Protein AF-A0A816S6Q3-F1 (afdb_monomer)

Structure (mmCIF, N/CA/C/O backbone):
data_AF-A0A816S6Q3-F1
#
_entry.id   AF-A0A816S6Q3-F1
#
loop_
_atom_site.group_PDB
_atom_site.id
_atom_site.type_symbol
_atom_site.label_atom_id
_atom_site.label_alt_id
_atom_site.label_comp_id
_atom_site.label_asym_id
_atom_site.label_entity_id
_atom_site.label_seq_id
_atom_site.pdbx_PDB_ins_code
_atom_site.Cartn_x
_atom_site.Cartn_y
_atom_site.Cartn_z
_atom_site.occupancy
_atom_site.B_iso_or_equiv
_atom_site.auth_seq_id
_atom_site.auth_comp_id
_atom_site.auth_asym_id
_atom_site.auth_atom_id
_atom_site.pdbx_PDB_model_num
ATOM 1 N N . MET A 1 1 ? 22.130 16.268 -9.726 1.00 35.50 1 MET A N 1
ATOM 2 C CA . MET A 1 1 ? 21.382 17.448 -9.236 1.00 35.50 1 MET A CA 1
ATOM 3 C C . MET A 1 1 ? 20.472 16.986 -8.106 1.00 35.50 1 MET A C 1
ATOM 5 O O . MET A 1 1 ? 19.717 16.050 -8.318 1.00 35.50 1 MET A O 1
ATOM 9 N N . LYS A 1 2 ? 20.607 17.538 -6.893 1.00 28.30 2 LYS A N 1
ATOM 10 C CA . LYS A 1 2 ? 19.740 17.207 -5.748 1.00 28.30 2 LYS A CA 1
ATOM 11 C C . LYS A 1 2 ? 18.537 18.148 -5.775 1.00 28.30 2 LYS A C 1
ATOM 13 O O . LYS A 1 2 ? 18.722 19.345 -5.578 1.00 28.30 2 LYS A O 1
ATOM 18 N N . VAL A 1 3 ? 17.340 17.624 -6.022 1.00 34.22 3 VAL A N 1
ATOM 19 C CA . VAL A 1 3 ? 16.101 18.398 -5.871 1.00 34.22 3 VAL A CA 1
ATOM 20 C C . VAL A 1 3 ? 15.766 18.415 -4.381 1.00 34.22 3 VAL A C 1
ATOM 22 O O . VAL A 1 3 ? 15.547 17.365 -3.783 1.00 34.22 3 VAL A O 1
ATOM 25 N N . LYS A 1 4 ? 15.824 19.592 -3.752 1.00 32.19 4 LYS A N 1
ATOM 26 C CA . LYS A 1 4 ? 15.358 19.792 -2.376 1.00 32.19 4 LYS A CA 1
ATOM 27 C C . LYS A 1 4 ? 13.881 20.169 -2.436 1.00 32.19 4 LYS A C 1
ATOM 29 O O . LYS A 1 4 ? 13.555 21.205 -3.004 1.00 32.19 4 LYS A O 1
ATOM 34 N N . PHE A 1 5 ? 13.020 19.362 -1.828 1.00 34.62 5 PHE A N 1
ATOM 35 C CA . PHE A 1 5 ? 11.641 19.747 -1.549 1.00 34.62 5 PHE A CA 1
ATOM 36 C C . PHE A 1 5 ? 11.583 20.338 -0.142 1.00 34.62 5 PHE A C 1
ATOM 38 O O . PHE A 1 5 ? 11.916 19.674 0.838 1.00 34.62 5 PHE A O 1
ATOM 45 N N . SER A 1 6 ? 11.220 21.614 -0.045 1.00 29.03 6 SER A N 1
ATOM 46 C CA . SER A 1 6 ? 10.903 22.258 1.229 1.00 29.03 6 SER A CA 1
ATOM 47 C C . SER A 1 6 ? 9.394 22.162 1.466 1.00 29.03 6 SER A C 1
ATOM 49 O O . SER A 1 6 ? 8.632 22.485 0.555 1.00 29.03 6 SER A O 1
ATOM 51 N N . PRO A 1 7 ? 8.933 21.766 2.665 1.00 36.88 7 PRO A N 1
ATOM 52 C CA . PRO A 1 7 ? 7.513 21.770 2.969 1.00 36.88 7 PRO A CA 1
ATOM 53 C C . PRO A 1 7 ? 7.033 23.210 3.175 1.00 36.88 7 PRO A C 1
ATOM 55 O O . PRO A 1 7 ? 7.488 23.910 4.082 1.00 36.88 7 PRO A O 1
ATOM 58 N N . VAL A 1 8 ? 6.096 23.656 2.337 1.00 43.16 8 VAL A N 1
ATOM 59 C CA . VAL A 1 8 ? 5.366 24.914 2.542 1.00 43.16 8 VAL A CA 1
ATOM 60 C C . VAL A 1 8 ? 4.295 24.663 3.602 1.00 43.16 8 VAL A C 1
ATOM 62 O O . VAL A 1 8 ? 3.313 23.964 3.359 1.00 43.16 8 VAL A O 1
ATOM 65 N N . ARG A 1 9 ? 4.480 25.226 4.801 1.00 38.25 9 ARG A N 1
ATOM 66 C CA . ARG A 1 9 ? 3.446 25.240 5.845 1.00 38.25 9 ARG A CA 1
ATOM 67 C C . ARG A 1 9 ? 2.404 26.301 5.496 1.00 38.25 9 ARG A C 1
ATOM 69 O O . ARG A 1 9 ? 2.729 27.485 5.484 1.00 38.25 9 ARG A O 1
ATOM 76 N N . ASN A 1 10 ? 1.164 25.889 5.228 1.00 39.59 10 ASN A N 1
ATOM 77 C CA . ASN A 1 10 ? 0.043 26.813 5.060 1.00 39.59 10 ASN A CA 1
ATOM 78 C C . ASN A 1 10 ? -0.788 26.876 6.353 1.00 39.59 10 ASN A C 1
ATOM 80 O O . ASN A 1 10 ? -1.390 25.885 6.763 1.00 39.59 10 ASN A O 1
ATOM 84 N N . ASN A 1 11 ? -0.797 28.051 6.983 1.00 36.78 11 ASN A N 1
ATOM 85 C CA . ASN A 1 11 ? -1.485 28.374 8.235 1.00 36.78 11 ASN A CA 1
ATOM 86 C C . ASN A 1 11 ? -2.992 28.593 8.019 1.00 36.78 11 ASN A C 1
ATOM 88 O O . ASN A 1 11 ? -3.489 29.689 8.246 1.00 36.78 11 ASN A O 1
ATOM 92 N N . ASN A 1 12 ? -3.733 27.577 7.580 1.0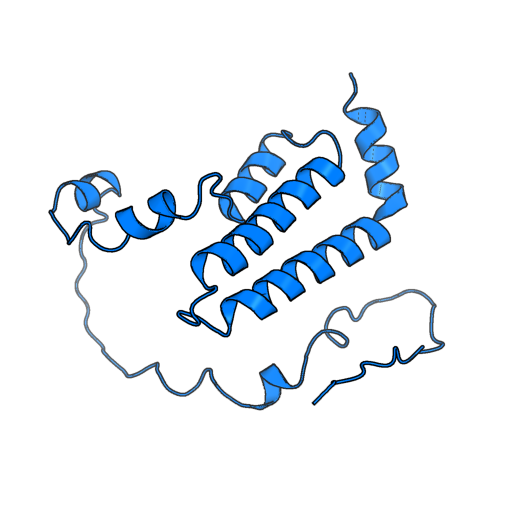0 36.56 12 ASN A N 1
ATOM 93 C CA . ASN A 1 12 ? -5.198 27.636 7.584 1.00 36.56 12 ASN A CA 1
ATOM 94 C C . ASN A 1 12 ? -5.800 26.255 7.843 1.00 36.56 12 ASN A C 1
ATOM 96 O O . ASN A 1 12 ? -6.334 25.589 6.959 1.00 36.56 12 ASN A O 1
ATOM 100 N N . ASP A 1 13 ? -5.709 25.846 9.102 1.00 54.66 13 ASP A N 1
ATOM 101 C CA . ASP A 1 13 ? -6.530 24.791 9.669 1.00 54.66 13 ASP A CA 1
ATOM 102 C C . ASP A 1 13 ? -7.793 25.427 10.252 1.00 54.66 13 ASP A C 1
ATOM 104 O O . ASP A 1 13 ? -7.670 26.141 11.241 1.00 54.66 13 ASP A O 1
ATOM 108 N N . ARG A 1 14 ? -8.961 25.213 9.619 1.00 42.53 14 ARG A N 1
ATOM 109 C CA . ARG A 1 14 ? -10.266 24.936 10.262 1.00 42.53 14 ARG A CA 1
ATOM 110 C C . ARG A 1 14 ? -11.231 24.347 9.226 1.00 42.53 14 ARG A C 1
ATOM 112 O O . ARG A 1 14 ? -11.787 25.070 8.411 1.00 42.53 14 ARG A O 1
ATOM 119 N N . ARG A 1 15 ? -11.465 23.035 9.325 1.00 45.53 15 ARG A N 1
ATOM 120 C CA . ARG A 1 15 ? -12.682 22.311 8.895 1.00 45.53 15 ARG A CA 1
ATOM 121 C C . ARG A 1 15 ? -13.248 22.667 7.504 1.00 45.53 15 ARG A C 1
ATOM 123 O O . ARG A 1 15 ? -14.100 23.539 7.376 1.00 45.53 15 ARG A O 1
ATOM 130 N N . GLY A 1 16 ? -12.927 21.846 6.502 1.00 35.91 16 GLY A N 1
ATOM 131 C CA . GLY A 1 16 ? -13.790 21.675 5.327 1.00 35.91 16 GLY A CA 1
ATOM 132 C C . GLY A 1 16 ? -13.084 21.703 3.974 1.00 35.91 16 GLY A C 1
ATOM 133 O O . GLY A 1 16 ? -12.784 22.762 3.447 1.00 35.91 16 GLY A O 1
ATOM 134 N N . ARG A 1 17 ? -12.936 20.507 3.387 1.00 47.31 17 ARG A N 1
ATOM 135 C CA . ARG A 1 17 ? -12.961 20.205 1.942 1.00 47.31 17 ARG A CA 1
ATOM 136 C C . ARG A 1 17 ? -12.193 21.148 0.996 1.00 47.31 17 ARG A C 1
ATOM 138 O O . ARG A 1 17 ? -12.764 22.092 0.468 1.00 47.31 17 ARG A O 1
ATOM 145 N N . ASN A 1 18 ? -11.000 20.711 0.581 1.00 35.12 18 ASN A N 1
ATOM 146 C CA . ASN A 1 18 ? -10.683 20.535 -0.846 1.00 35.12 18 ASN A CA 1
ATOM 147 C C . ASN A 1 18 ? -9.477 19.587 -1.019 1.00 35.12 18 ASN A C 1
ATOM 149 O O . ASN A 1 18 ? -8.335 20.021 -1.156 1.00 35.12 18 ASN A O 1
ATOM 153 N N . VAL A 1 19 ? -9.730 18.274 -1.013 1.00 44.56 19 VAL A N 1
ATOM 154 C CA . VAL A 1 19 ? -8.704 17.232 -1.262 1.00 44.56 19 VAL A CA 1
ATOM 155 C C . VAL A 1 19 ? -8.154 17.319 -2.697 1.00 44.56 19 VAL A C 1
ATOM 157 O O . VAL A 1 19 ? -7.074 16.828 -2.998 1.00 44.56 19 VAL A O 1
ATOM 160 N N . ARG A 1 20 ? -8.866 18.023 -3.584 1.00 39.44 20 ARG A N 1
ATOM 161 C CA . ARG A 1 20 ? -8.560 18.143 -5.009 1.00 39.44 20 ARG A CA 1
ATOM 162 C C . ARG A 1 20 ? -7.441 19.136 -5.337 1.00 39.44 20 ARG A C 1
ATOM 164 O O . ARG A 1 20 ? -6.985 19.142 -6.466 1.00 39.44 20 ARG A O 1
ATOM 171 N N . SER A 1 21 ? -7.019 19.983 -4.393 1.00 38.72 21 SER A N 1
ATOM 172 C CA . SER A 1 21 ? -6.127 21.118 -4.700 1.00 38.72 21 SER A CA 1
ATOM 173 C C . SER A 1 21 ? -4.649 20.882 -4.356 1.00 38.72 21 SER A C 1
ATOM 175 O O . SER A 1 21 ? -3.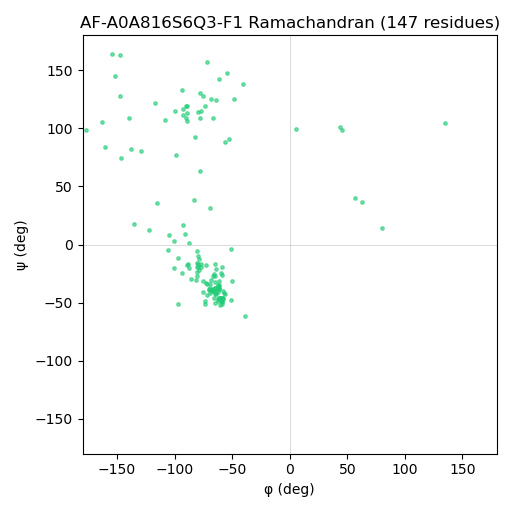783 21.566 -4.884 1.00 38.72 21 SER A O 1
ATOM 177 N N . ARG A 1 22 ? -4.324 19.921 -3.478 1.00 43.94 22 ARG A N 1
ATOM 178 C CA . ARG A 1 22 ? -2.934 19.716 -3.009 1.00 43.94 22 ARG A CA 1
ATOM 179 C C . ARG A 1 22 ? -2.150 18.619 -3.736 1.00 43.94 22 ARG A C 1
ATOM 181 O O . ARG A 1 22 ? -0.937 18.575 -3.586 1.00 43.94 22 ARG A O 1
ATOM 188 N N . TYR A 1 23 ? -2.821 17.788 -4.535 1.00 40.09 23 TYR A N 1
ATOM 189 C CA . TYR A 1 23 ? -2.214 16.657 -5.254 1.00 40.09 23 TYR A CA 1
ATOM 190 C C . TYR A 1 23 ? -2.396 16.721 -6.776 1.00 40.09 23 TYR A C 1
ATOM 192 O O . TYR A 1 23 ? -2.107 15.753 -7.473 1.00 40.09 23 TYR A O 1
ATOM 200 N N . VAL A 1 24 ? -2.837 17.863 -7.310 1.00 39.38 24 VAL A N 1
ATOM 201 C CA . VAL A 1 24 ? -2.638 18.153 -8.732 1.00 39.38 24 VAL A CA 1
ATOM 202 C C . VAL A 1 24 ? -1.222 18.699 -8.856 1.00 39.38 24 VAL A C 1
ATOM 204 O O . VAL A 1 24 ? -0.970 19.876 -8.617 1.00 39.38 24 VAL A O 1
ATOM 207 N N . SER A 1 25 ? -0.270 17.806 -9.119 1.00 40.25 25 SER A N 1
ATOM 208 C CA . SER A 1 25 ? 1.067 18.210 -9.548 1.00 40.25 25 SER A CA 1
ATOM 209 C C . SER A 1 25 ? 0.992 18.739 -10.985 1.00 40.25 25 SER A C 1
ATOM 211 O O . SER A 1 25 ? 0.103 18.351 -11.746 1.00 40.25 25 SER A O 1
ATOM 213 N N . ASP A 1 26 ? 1.956 19.571 -11.386 1.00 38.00 26 ASP A N 1
ATOM 214 C CA . ASP A 1 26 ? 2.139 20.116 -12.749 1.00 38.00 26 ASP A CA 1
ATOM 215 C C . ASP A 1 26 ? 2.139 19.059 -13.883 1.00 38.00 26 ASP A C 1
ATOM 217 O O . ASP A 1 26 ? 2.198 19.386 -15.071 1.00 38.00 26 ASP A O 1
ATOM 221 N N . PHE A 1 27 ? 2.051 17.775 -13.535 1.00 39.69 27 PHE A N 1
ATOM 222 C CA . PHE A 1 27 ? 1.861 16.645 -14.431 1.00 39.69 27 PHE A CA 1
ATOM 223 C C . PHE A 1 27 ? 0.500 16.645 -15.157 1.00 39.69 27 PHE A C 1
ATOM 225 O O . PHE A 1 27 ? 0.425 16.153 -16.283 1.00 39.69 27 PHE A O 1
ATOM 232 N N . GLU A 1 28 ? -0.558 17.242 -14.587 1.00 40.00 28 GLU A N 1
ATOM 233 C CA . GLU A 1 28 ? -1.846 17.412 -15.294 1.00 40.00 28 GLU A CA 1
ATOM 234 C C . GLU A 1 28 ? -1.820 18.559 -16.325 1.00 40.00 28 GLU A C 1
ATOM 236 O O . GLU A 1 28 ? -2.622 18.566 -17.260 1.00 40.00 28 GLU A O 1
ATOM 241 N N . ILE A 1 29 ? -0.873 19.502 -16.223 1.00 45.16 29 ILE A N 1
ATOM 242 C CA . ILE A 1 29 ? -0.823 20.697 -17.086 1.00 45.16 29 ILE A CA 1
ATOM 243 C C . ILE A 1 29 ? -0.235 20.392 -18.479 1.00 45.16 29 ILE A C 1
ATOM 245 O O . ILE A 1 29 ? -0.549 21.089 -19.441 1.00 45.16 29 ILE A O 1
ATOM 249 N N . ASN A 1 30 ? 0.544 19.314 -18.644 1.00 34.66 30 ASN A N 1
ATOM 250 C CA . ASN A 1 30 ? 1.322 19.072 -19.871 1.00 34.66 30 ASN A CA 1
ATOM 251 C C . ASN A 1 30 ? 0.925 17.826 -20.693 1.00 34.66 30 ASN A C 1
ATOM 253 O O . ASN A 1 30 ? 1.763 17.208 -21.348 1.00 34.66 30 ASN A O 1
ATOM 257 N N . GLY A 1 31 ? -0.369 17.497 -20.753 1.00 39.38 31 GLY A N 1
ATOM 258 C CA . GLY A 1 31 ? -0.969 16.988 -21.998 1.00 39.38 31 GLY A CA 1
ATOM 259 C C . GLY A 1 31 ? -0.456 15.656 -22.572 1.00 39.38 31 GLY A C 1
ATOM 260 O O . GLY A 1 31 ? -0.430 15.501 -23.795 1.00 39.38 31 GLY A O 1
ATOM 261 N N . TRP A 1 32 ? -0.104 14.662 -21.751 1.00 31.64 32 TRP A N 1
ATOM 262 C CA . TRP A 1 32 ? 0.274 13.338 -22.282 1.00 31.64 32 TRP A CA 1
ATOM 263 C C . TRP A 1 32 ? -0.936 12.455 -22.675 1.00 31.64 32 TRP A C 1
ATOM 265 O O . TRP A 1 32 ? -0.785 11.461 -23.379 1.00 31.64 32 TRP A O 1
ATOM 275 N N . ALA A 1 33 ? -2.166 12.846 -22.326 1.00 34.22 33 ALA A N 1
ATOM 276 C CA . ALA A 1 33 ? -3.374 12.083 -22.672 1.00 34.22 33 ALA A CA 1
ATOM 277 C C . ALA A 1 33 ? -3.887 12.292 -24.116 1.00 34.22 33 ALA A C 1
ATOM 279 O O . ALA A 1 33 ? -4.813 11.603 -24.535 1.00 34.22 33 ALA A O 1
ATOM 280 N N . SER A 1 34 ? -3.292 13.199 -24.903 1.00 40.88 34 SER A N 1
ATOM 281 C CA . SER A 1 34 ? -3.833 13.581 -26.223 1.00 40.88 34 SER A CA 1
ATOM 282 C C . SER A 1 34 ? -3.158 12.938 -27.442 1.00 40.88 34 SER A C 1
ATOM 284 O O . SER A 1 34 ? -3.529 13.263 -28.566 1.00 40.88 34 SER A O 1
ATOM 286 N N . LYS A 1 35 ? -2.172 12.038 -27.287 1.00 42.91 35 LYS A N 1
ATOM 287 C CA . LYS A 1 35 ? -1.390 11.549 -28.448 1.00 42.91 35 LYS A CA 1
ATOM 288 C C . LYS A 1 35 ? -1.668 10.133 -28.958 1.00 42.91 35 LYS A C 1
ATOM 290 O O . LYS A 1 35 ? -1.135 9.812 -30.014 1.00 42.91 35 LYS A O 1
ATOM 295 N N . HIS A 1 36 ? -2.522 9.313 -28.335 1.00 37.59 36 HIS A N 1
ATOM 296 C CA . HIS A 1 36 ? -2.687 7.913 -28.788 1.00 37.59 36 HIS A CA 1
ATOM 297 C C . HIS A 1 36 ? -4.117 7.361 -28.910 1.00 37.59 36 HIS A C 1
ATOM 299 O O . HIS A 1 36 ? -4.279 6.155 -29.066 1.00 37.59 36 HIS A O 1
ATOM 305 N N . LEU A 1 37 ? -5.158 8.197 -28.954 1.00 38.66 37 LEU A N 1
ATOM 306 C CA . LEU A 1 37 ? -6.493 7.736 -29.365 1.00 38.66 37 LEU A CA 1
ATOM 307 C C . LEU A 1 37 ? -6.744 8.083 -30.836 1.00 38.66 37 LEU A C 1
ATOM 309 O O . LEU A 1 37 ? -7.429 9.044 -31.174 1.00 38.66 37 LEU A O 1
ATOM 313 N N . GLY A 1 38 ? -6.124 7.289 -31.712 1.00 31.23 38 GLY A N 1
ATOM 314 C CA . GLY A 1 38 ? -6.448 7.232 -33.132 1.00 31.23 38 GLY A CA 1
ATOM 315 C C . GLY A 1 38 ? -7.713 6.401 -33.366 1.00 31.23 38 GLY A C 1
ATOM 316 O O . GLY A 1 38 ? -7.845 5.289 -32.862 1.00 31.23 38 GLY A O 1
ATOM 317 N N . ASN A 1 39 ? -8.636 6.977 -34.132 1.00 38.34 39 ASN A N 1
ATOM 318 C CA . ASN A 1 39 ? -9.886 6.392 -34.611 1.00 38.34 39 ASN A CA 1
ATOM 319 C C . ASN A 1 39 ? -9.712 5.001 -35.238 1.00 38.34 39 ASN A C 1
ATOM 321 O O . ASN A 1 39 ? -9.067 4.890 -36.275 1.00 38.34 39 ASN A O 1
ATOM 325 N N . HIS A 1 40 ? -10.456 4.006 -34.746 1.00 36.09 40 HIS A N 1
ATOM 326 C CA . HIS A 1 40 ? -10.972 2.926 -35.590 1.00 36.09 40 HIS A CA 1
ATOM 327 C C . HIS A 1 40 ? -12.411 2.573 -35.194 1.00 36.09 40 HIS A C 1
ATOM 329 O O . HIS A 1 40 ? -12.684 1.997 -34.145 1.00 36.09 40 HIS A O 1
ATOM 335 N N . SER A 1 41 ? -13.338 2.946 -36.076 1.00 37.12 41 SER A N 1
ATOM 336 C CA . SER A 1 41 ? -14.715 2.459 -36.119 1.00 37.12 41 SER A CA 1
ATOM 337 C C . SER A 1 41 ? -14.718 1.036 -36.690 1.00 37.12 41 SER A C 1
ATOM 339 O O . SER A 1 41 ? -14.199 0.823 -37.786 1.00 37.12 41 SER A O 1
ATOM 341 N N . GLY A 1 42 ? -15.348 0.086 -35.998 1.00 33.91 42 GLY A N 1
ATOM 342 C CA . GLY A 1 42 ? -15.590 -1.257 -36.524 1.00 33.91 42 GLY A CA 1
ATOM 343 C C . GLY A 1 42 ? -16.396 -2.123 -35.561 1.00 33.91 42 GLY A C 1
ATOM 344 O O . GLY A 1 42 ? -15.856 -2.695 -34.621 1.00 33.91 42 GLY A O 1
ATOM 345 N N . HIS A 1 43 ? -17.703 -2.224 -35.797 1.00 41.00 43 HIS A N 1
ATOM 346 C CA . HIS A 1 43 ? -18.576 -3.204 -35.153 1.00 41.00 43 HIS A CA 1
ATOM 347 C C . HIS A 1 43 ? -18.167 -4.632 -35.547 1.00 41.00 43 HIS A C 1
ATOM 349 O O . HIS A 1 43 ? -18.263 -4.959 -36.722 1.00 41.00 43 HIS A O 1
ATOM 355 N N . THR A 1 44 ? -17.873 -5.516 -34.586 1.00 31.52 44 THR A N 1
ATOM 356 C CA . THR A 1 44 ? -18.335 -6.918 -34.637 1.00 31.52 44 THR A CA 1
ATOM 357 C C . THR A 1 44 ? -18.599 -7.436 -33.220 1.00 31.52 44 THR A C 1
ATOM 359 O O . THR A 1 44 ? -17.777 -7.329 -32.312 1.00 31.52 44 THR A O 1
ATOM 362 N N . LYS A 1 45 ? -19.801 -7.979 -33.016 1.00 43.84 45 LYS A N 1
ATOM 363 C CA . LYS A 1 45 ? -20.197 -8.695 -31.802 1.00 43.84 45 LYS A CA 1
ATOM 364 C C . LYS A 1 45 ? -19.373 -9.983 -31.728 1.00 43.84 45 LYS A C 1
ATOM 366 O O . LYS A 1 45 ? -19.637 -10.895 -32.501 1.00 43.84 45 LYS A O 1
ATOM 371 N N . THR A 1 46 ? -18.421 -10.077 -30.804 1.00 37.81 46 THR A N 1
ATOM 372 C CA . THR A 1 46 ? -17.723 -11.339 -30.521 1.00 37.81 46 THR A CA 1
ATOM 373 C C . THR A 1 46 ? -18.016 -11.758 -29.088 1.00 37.81 46 THR A C 1
ATOM 375 O O . THR A 1 46 ? -17.811 -10.999 -28.142 1.00 37.81 46 THR A O 1
ATOM 378 N N . GLN A 1 47 ? -18.586 -12.958 -28.968 1.00 41.56 47 GLN A N 1
ATOM 379 C CA . GLN A 1 47 ? -19.003 -13.626 -27.740 1.00 41.56 47 GLN A CA 1
ATOM 380 C C . GLN A 1 47 ? -17.992 -13.437 -26.604 1.00 41.56 47 GLN A C 1
ATOM 382 O O . GLN A 1 47 ? -16.789 -13.599 -26.808 1.00 41.56 47 GLN A O 1
ATOM 387 N N . ARG A 1 48 ? -18.500 -13.186 -25.390 1.00 47.47 48 ARG A N 1
ATOM 388 C CA . ARG A 1 48 ? -17.741 -13.282 -24.136 1.00 47.47 48 ARG A CA 1
ATOM 389 C C . ARG A 1 48 ? -17.136 -14.684 -24.013 1.00 47.47 48 ARG A C 1
ATOM 391 O O . ARG A 1 48 ? -17.755 -15.584 -23.452 1.00 47.47 48 ARG A O 1
ATOM 398 N N . ARG A 1 49 ? -15.934 -14.882 -24.551 1.00 47.31 49 ARG A N 1
ATOM 399 C CA . ARG A 1 49 ? -15.115 -16.050 -24.242 1.00 47.31 49 ARG A CA 1
ATOM 400 C C . ARG A 1 49 ? -14.687 -15.914 -22.785 1.00 47.31 49 ARG A C 1
ATOM 402 O O . ARG A 1 49 ? -14.178 -14.874 -22.376 1.00 47.31 49 ARG A O 1
ATOM 409 N N . SER A 1 50 ? -14.968 -16.940 -21.985 1.00 52.12 50 SER A N 1
ATOM 410 C CA . SER A 1 50 ? -14.514 -17.016 -20.596 1.00 52.12 50 SER A CA 1
ATOM 411 C C . SER A 1 50 ? -12.998 -16.843 -20.528 1.00 52.12 50 SER A C 1
ATOM 413 O O . SER A 1 50 ? -12.305 -17.333 -21.416 1.00 52.12 50 SER A O 1
ATOM 415 N N . VAL A 1 51 ? -12.483 -16.240 -19.453 1.00 56.44 51 VAL A N 1
ATOM 416 C CA . VAL A 1 51 ? -11.035 -16.080 -19.201 1.00 56.44 51 VAL A CA 1
ATOM 417 C C . VAL A 1 51 ? -10.278 -17.412 -19.355 1.00 56.44 51 VAL A C 1
ATOM 419 O O . VAL A 1 51 ? -9.166 -17.430 -19.863 1.00 56.44 51 VAL A O 1
ATOM 422 N N . ARG A 1 52 ? -10.927 -18.546 -19.046 1.00 53.53 52 ARG A N 1
ATOM 423 C CA . ARG A 1 52 ? -10.397 -19.901 -19.276 1.00 53.53 52 ARG A CA 1
ATOM 424 C C . ARG A 1 52 ? -10.133 -20.228 -20.757 1.00 53.53 52 ARG A C 1
ATOM 426 O O . ARG A 1 52 ? -9.117 -20.826 -21.064 1.00 53.53 52 ARG A O 1
ATOM 433 N N . ALA A 1 53 ? -10.990 -19.784 -21.673 1.00 50.59 53 ALA A N 1
ATOM 434 C CA . ALA A 1 53 ? -10.852 -20.047 -23.110 1.00 50.59 53 ALA A CA 1
ATOM 435 C C . ALA A 1 53 ? -9.780 -19.171 -23.786 1.00 50.59 53 ALA A C 1
ATOM 437 O O . ALA A 1 53 ? -9.344 -19.480 -24.889 1.00 50.59 53 ALA A O 1
ATOM 438 N N . LEU A 1 54 ? -9.364 -18.076 -23.138 1.00 53.03 54 LEU A N 1
ATOM 439 C CA . LEU A 1 54 ? -8.237 -17.246 -23.580 1.00 53.03 54 LEU A CA 1
ATOM 440 C C . LEU A 1 54 ? -6.882 -17.848 -23.182 1.00 53.03 54 LEU A C 1
ATOM 442 O O . LEU A 1 54 ? -5.890 -17.574 -23.845 1.00 53.03 54 LEU A O 1
ATOM 446 N N . LEU A 1 55 ? -6.849 -18.685 -22.139 1.00 55.28 55 LEU A N 1
ATOM 447 C CA . LEU A 1 55 ? -5.637 -19.370 -21.677 1.00 55.28 55 LEU A CA 1
ATOM 448 C C . LEU A 1 55 ? -5.302 -20.624 -22.503 1.00 55.28 55 LEU A C 1
ATOM 450 O O . LEU A 1 55 ? -4.163 -21.072 -22.488 1.00 55.28 55 LEU A O 1
ATOM 454 N N . GLU A 1 56 ? -6.270 -21.185 -23.233 1.00 53.91 56 GLU A N 1
ATOM 455 C CA . GLU A 1 56 ? -6.077 -22.392 -24.057 1.00 53.91 56 GLU A CA 1
ATOM 456 C C . GLU A 1 56 ? -5.601 -22.078 -25.489 1.00 53.91 56 GLU A C 1
ATOM 458 O O . GLU A 1 56 ? -5.064 -22.945 -26.175 1.00 53.91 56 GLU A O 1
ATOM 463 N N . THR A 1 57 ? -5.737 -20.831 -25.950 1.00 48.88 57 THR A N 1
ATOM 464 C CA . THR A 1 57 ? -5.147 -20.376 -27.215 1.00 48.88 57 THR A CA 1
ATOM 465 C C . THR A 1 57 ? -3.742 -19.853 -26.955 1.00 48.88 57 THR A C 1
ATOM 467 O O . THR A 1 57 ? -3.593 -18.774 -26.390 1.00 48.88 57 THR A O 1
ATOM 470 N N . GLY A 1 58 ? -2.730 -20.622 -27.365 1.00 55.25 58 GLY A N 1
ATOM 471 C CA . GLY A 1 58 ? -1.309 -20.298 -27.228 1.00 55.25 58 GLY A CA 1
ATOM 472 C C . GLY A 1 58 ? -0.938 -18.928 -27.795 1.00 55.25 58 GLY A C 1
ATOM 473 O O . GLY A 1 58 ? -0.579 -18.802 -28.963 1.00 55.25 58 GLY A O 1
ATOM 474 N N . PHE A 1 59 ? -1.004 -17.913 -26.938 1.00 44.88 59 PHE A N 1
ATOM 475 C CA . PHE A 1 59 ? -0.468 -16.584 -27.166 1.00 44.88 59 PHE A CA 1
ATOM 476 C C . PHE A 1 59 ? 0.758 -16.445 -26.265 1.00 44.88 59 PHE A C 1
ATOM 478 O O . PHE A 1 59 ? 0.636 -16.425 -25.045 1.00 44.88 59 PHE A O 1
ATOM 485 N N . GLU A 1 60 ? 1.926 -16.478 -26.904 1.00 49.62 60 GLU A N 1
ATOM 486 C CA . GLU A 1 60 ? 3.278 -16.282 -26.374 1.00 49.62 60 GLU A CA 1
ATOM 487 C C . GLU A 1 60 ? 3.404 -16.118 -24.847 1.00 49.62 60 GLU A C 1
ATOM 489 O O . GLU A 1 60 ? 3.292 -15.024 -24.289 1.00 49.62 60 GLU A O 1
ATOM 494 N N . GLU A 1 61 ? 3.770 -17.203 -24.160 1.00 50.75 61 GLU A N 1
ATOM 495 C CA . GLU A 1 61 ? 4.141 -17.204 -22.737 1.00 50.75 61 GLU A CA 1
ATOM 496 C C . GLU A 1 61 ? 5.482 -16.489 -22.436 1.00 50.75 61 GLU A C 1
ATOM 498 O O . GLU A 1 61 ? 6.214 -16.853 -21.513 1.00 50.75 61 GLU A O 1
ATOM 503 N N . GLY A 1 62 ? 5.842 -15.461 -23.205 1.00 48.44 62 GLY A N 1
ATOM 504 C CA . GLY A 1 62 ? 7.095 -14.725 -23.038 1.00 48.44 62 GLY A CA 1
ATOM 505 C C . GLY A 1 62 ? 7.045 -13.665 -21.937 1.00 48.44 62 GLY A C 1
ATOM 506 O O . GLY A 1 62 ? 8.053 -13.403 -21.286 1.00 48.44 62 GLY A O 1
ATOM 507 N N . CYS A 1 63 ? 5.877 -13.065 -21.679 1.00 49.28 63 CYS A N 1
ATOM 508 C CA . CYS A 1 63 ? 5.812 -11.888 -20.805 1.00 49.28 63 CYS A CA 1
ATOM 509 C C . CYS A 1 63 ? 5.515 -12.218 -19.329 1.00 49.28 63 CYS A C 1
ATOM 511 O O . CYS A 1 63 ? 5.905 -11.459 -18.445 1.00 49.28 63 CYS A O 1
ATOM 513 N N . SER A 1 64 ? 4.867 -13.357 -19.044 1.00 52.56 64 SER A N 1
ATOM 514 C CA . SER A 1 64 ? 4.511 -13.749 -17.669 1.00 52.56 64 SER A CA 1
ATOM 515 C C . SER A 1 64 ? 5.629 -14.499 -16.940 1.00 52.56 64 SER A C 1
ATOM 517 O O . SER A 1 64 ? 5.716 -1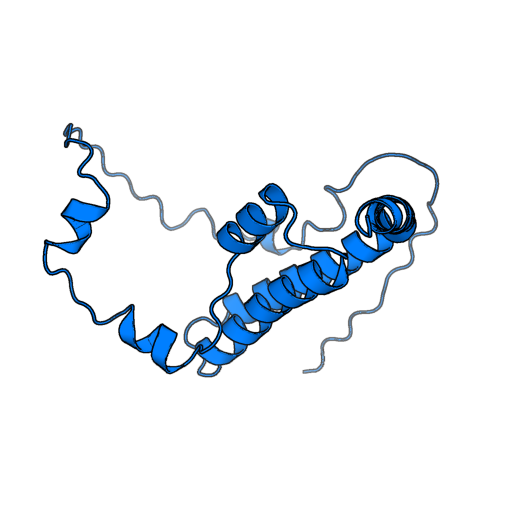4.399 -15.717 1.00 52.56 64 SER A O 1
ATOM 519 N N . ARG A 1 65 ? 6.484 -15.244 -17.656 1.00 54.41 65 ARG A N 1
ATOM 520 C CA . ARG A 1 65 ? 7.552 -16.040 -17.026 1.00 54.41 65 ARG A CA 1
ATOM 521 C C . ARG A 1 65 ? 8.628 -15.132 -16.404 1.00 54.41 65 ARG A C 1
ATOM 523 O O . ARG A 1 65 ? 8.989 -15.319 -15.250 1.00 54.41 65 ARG A O 1
ATOM 530 N N . LEU A 1 66 ? 8.983 -14.030 -17.075 1.00 79.44 66 LEU A N 1
ATOM 531 C CA . LEU A 1 66 ? 10.018 -13.096 -16.604 1.00 79.44 66 LEU A CA 1
ATOM 532 C C . LEU A 1 66 ? 9.658 -12.322 -15.322 1.00 79.44 66 LEU A C 1
ATOM 534 O O . LEU A 1 66 ? 10.559 -11.919 -14.586 1.00 79.44 66 LEU A O 1
ATOM 538 N N . TYR A 1 67 ? 8.371 -12.086 -15.038 1.00 84.62 67 TYR A N 1
ATOM 539 C CA . TYR A 1 67 ? 7.973 -11.352 -13.831 1.00 84.62 67 TYR A CA 1
ATOM 540 C C . TYR A 1 67 ? 8.134 -12.205 -12.572 1.00 84.62 67 TYR A C 1
ATOM 542 O O . TYR A 1 67 ? 8.801 -11.775 -11.633 1.00 84.62 67 TYR A O 1
ATOM 550 N N . PHE A 1 68 ? 7.588 -13.424 -12.562 1.00 89.38 68 PHE A N 1
ATOM 551 C CA . PHE A 1 68 ? 7.645 -14.321 -11.397 1.00 89.38 68 PHE A CA 1
ATOM 552 C C . PHE A 1 68 ? 9.049 -14.919 -11.159 1.00 89.38 68 PHE A C 1
ATOM 554 O O . PHE A 1 68 ? 9.391 -15.335 -10.044 1.00 89.38 68 PHE A O 1
ATOM 561 N N . ASP A 1 69 ? 9.919 -14.879 -12.170 1.00 90.69 69 ASP A N 1
ATOM 562 C CA . ASP A 1 69 ? 11.341 -15.193 -12.014 1.00 90.69 69 ASP A CA 1
ATOM 563 C C . ASP A 1 69 ? 12.085 -14.143 -11.176 1.00 90.69 69 ASP A C 1
ATOM 565 O O . ASP A 1 69 ? 13.013 -14.489 -10.440 1.00 90.69 69 ASP A O 1
ATOM 569 N N . ILE A 1 70 ? 11.642 -12.885 -11.215 1.00 90.88 70 ILE A N 1
ATOM 570 C CA . ILE A 1 70 ? 12.252 -11.764 -10.489 1.00 90.88 70 ILE A CA 1
ATOM 571 C C . ILE A 1 70 ? 11.505 -11.499 -9.174 1.00 90.88 70 ILE A C 1
ATOM 573 O O . ILE A 1 70 ? 12.109 -11.453 -8.102 1.00 90.88 70 ILE A O 1
ATOM 577 N N . VAL A 1 71 ? 10.181 -11.363 -9.237 1.00 91.69 71 VAL A N 1
ATOM 578 C CA . VAL A 1 71 ? 9.311 -11.031 -8.105 1.00 91.69 71 VAL A CA 1
ATOM 579 C C . VAL A 1 71 ? 8.793 -12.304 -7.442 1.00 91.69 71 VAL A C 1
ATOM 581 O O . VAL A 1 71 ? 7.967 -13.026 -7.995 1.00 91.69 71 VAL A O 1
ATOM 584 N N . LYS A 1 72 ? 9.252 -12.564 -6.213 1.00 92.56 72 LYS A N 1
ATOM 585 C CA . LYS A 1 72 ? 8.900 -13.776 -5.447 1.00 92.56 72 LYS A CA 1
ATOM 586 C C . LYS A 1 72 ? 7.625 -13.657 -4.620 1.00 92.56 72 LYS A C 1
ATOM 588 O O . LYS A 1 72 ? 7.047 -14.669 -4.241 1.00 92.56 72 LYS A O 1
ATOM 593 N N . ARG A 1 73 ? 7.194 -12.431 -4.329 1.00 92.88 73 ARG A N 1
ATOM 594 C CA . ARG A 1 73 ? 5.986 -12.134 -3.553 1.00 92.88 73 ARG A CA 1
ATOM 595 C C . ARG A 1 73 ? 5.130 -11.135 -4.326 1.00 92.88 73 ARG A C 1
ATOM 597 O O . ARG A 1 73 ? 5.239 -9.938 -4.068 1.00 92.88 73 ARG A O 1
ATOM 604 N N . PRO A 1 74 ? 4.351 -11.590 -5.320 1.00 96.00 74 PRO A N 1
ATOM 605 C CA . PRO A 1 74 ? 3.482 -10.696 -6.072 1.00 96.00 74 PRO A CA 1
ATOM 606 C C . PRO A 1 74 ? 2.444 -10.058 -5.142 1.00 96.00 74 PRO A C 1
ATOM 608 O O . PRO A 1 74 ? 1.942 -10.697 -4.219 1.00 96.00 74 PRO A O 1
ATOM 611 N N . MET A 1 75 ? 2.147 -8.788 -5.392 1.00 97.81 75 MET A N 1
ATOM 612 C CA . MET A 1 75 ? 1.099 -8.034 -4.714 1.00 97.81 75 MET A CA 1
ATOM 613 C C . MET A 1 75 ? 0.582 -6.961 -5.668 1.00 97.81 75 MET A C 1
ATOM 615 O O . MET A 1 75 ? 1.355 -6.415 -6.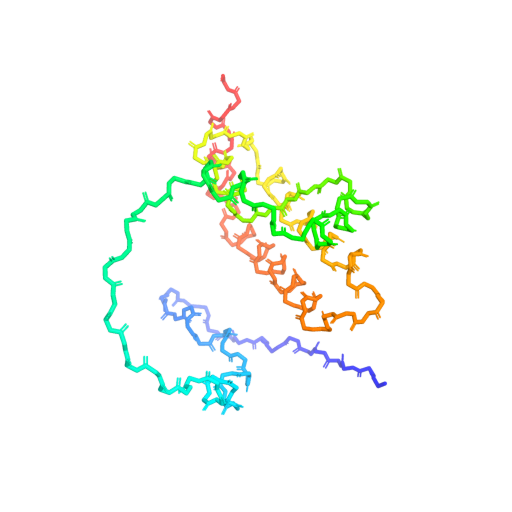459 1.00 97.81 75 MET A O 1
ATOM 619 N N . ASP A 1 76 ? -0.712 -6.669 -5.595 1.00 97.19 76 ASP A N 1
ATOM 620 C CA . ASP A 1 76 ? -1.389 -5.677 -6.425 1.00 97.19 76 ASP A CA 1
ATOM 621 C C . ASP A 1 76 ? -2.639 -5.133 -5.712 1.00 97.19 76 ASP A C 1
ATOM 623 O O . ASP A 1 76 ? -3.150 -5.728 -4.761 1.00 97.19 76 ASP A O 1
ATOM 627 N N . LEU A 1 77 ? -3.160 -3.999 -6.184 1.00 97.38 77 LEU A N 1
ATOM 628 C CA . LEU A 1 77 ? -4.294 -3.322 -5.546 1.00 97.38 77 LEU A CA 1
ATOM 629 C C . LEU A 1 77 ? -5.606 -4.123 -5.593 1.00 97.38 77 LEU A C 1
ATOM 631 O O . LEU A 1 77 ? -6.460 -3.925 -4.729 1.00 97.38 77 LEU A O 1
ATOM 635 N N . SER A 1 78 ? -5.795 -5.021 -6.566 1.00 97.56 78 SER A N 1
ATOM 636 C CA . SER A 1 78 ? -6.975 -5.898 -6.598 1.00 97.56 78 SER A CA 1
ATOM 637 C C . SER A 1 78 ? -6.882 -6.952 -5.502 1.00 97.56 78 SER A C 1
ATOM 639 O O . SER A 1 78 ? -7.862 -7.149 -4.785 1.00 97.56 78 SER A O 1
ATOM 641 N N . THR A 1 79 ? -5.702 -7.549 -5.317 1.00 97.50 79 THR A N 1
ATOM 642 C CA . THR A 1 79 ? -5.431 -8.462 -4.198 1.00 97.50 79 THR A CA 1
ATOM 643 C C . THR A 1 79 ? -5.639 -7.759 -2.856 1.00 97.50 79 THR A C 1
ATOM 645 O O . THR A 1 79 ? -6.400 -8.258 -2.030 1.00 97.50 79 THR A O 1
ATOM 648 N N . ILE A 1 80 ? -5.069 -6.564 -2.656 1.00 98.44 80 ILE A N 1
ATOM 649 C CA . ILE A 1 80 ? -5.274 -5.774 -1.427 1.00 98.44 80 ILE A CA 1
ATOM 650 C C . ILE A 1 80 ? -6.763 -5.483 -1.196 1.00 98.44 80 ILE A C 1
ATOM 652 O O . ILE A 1 80 ? -7.275 -5.698 -0.098 1.00 98.44 80 ILE A O 1
ATOM 656 N N . ARG A 1 81 ? -7.494 -5.044 -2.230 1.00 97.69 81 ARG A N 1
ATOM 657 C CA . ARG A 1 81 ? -8.943 -4.798 -2.142 1.00 97.69 81 ARG A CA 1
ATOM 658 C C . ARG A 1 81 ? -9.703 -6.050 -1.703 1.00 97.69 81 ARG A C 1
ATOM 660 O O . ARG A 1 81 ? -10.631 -5.953 -0.901 1.00 97.69 81 ARG A O 1
ATOM 667 N N . ASP A 1 82 ? -9.340 -7.209 -2.237 1.00 98.00 82 ASP A N 1
ATOM 668 C CA . ASP A 1 82 ? -10.002 -8.466 -1.902 1.00 98.00 82 ASP A CA 1
ATOM 669 C C . ASP A 1 82 ? -9.672 -8.903 -0.464 1.00 98.00 82 ASP A C 1
ATOM 671 O O . ASP A 1 82 ? -10.579 -9.328 0.253 1.00 98.00 82 ASP A O 1
ATOM 675 N N . LYS A 1 83 ? -8.432 -8.698 0.002 1.00 98.00 83 LYS A N 1
ATOM 676 C CA . LYS A 1 83 ? -8.028 -8.909 1.404 1.00 98.00 83 LYS A CA 1
ATOM 677 C C . LYS A 1 83 ? -8.776 -7.988 2.376 1.00 98.00 83 LYS A C 1
ATOM 679 O O . LYS A 1 83 ? -9.247 -8.455 3.411 1.00 98.00 83 LYS A O 1
ATOM 684 N N . VAL A 1 84 ? -8.976 -6.713 2.021 1.00 96.25 84 VAL A N 1
ATOM 685 C CA . VAL A 1 84 ? -9.810 -5.772 2.799 1.00 96.25 84 VAL A CA 1
ATOM 686 C C . VAL A 1 84 ? -11.251 -6.279 2.904 1.00 96.25 84 VAL A C 1
ATOM 688 O O . VAL A 1 84 ? -11.803 -6.339 3.999 1.00 96.25 84 VAL A O 1
ATOM 691 N N . ARG A 1 85 ? -11.864 -6.690 1.785 1.00 96.12 85 ARG A N 1
ATOM 692 C CA . ARG A 1 85 ? -13.251 -7.202 1.763 1.00 96.12 85 ARG A CA 1
ATOM 693 C C . ARG A 1 85 ? -13.442 -8.461 2.602 1.00 96.12 85 ARG A C 1
ATOM 695 O O . ARG A 1 85 ? -14.532 -8.684 3.118 1.00 96.12 85 ARG A O 1
ATOM 702 N N . LYS A 1 86 ? -12.399 -9.279 2.703 1.00 96.31 86 LYS A N 1
ATOM 703 C CA . LYS A 1 86 ? -12.375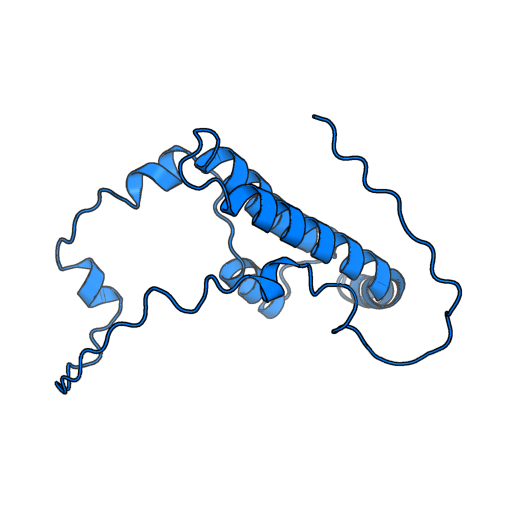 -10.502 3.508 1.00 96.31 86 LYS A CA 1
ATOM 704 C C . LYS A 1 86 ? -11.953 -10.266 4.960 1.00 96.31 86 LYS A C 1
ATOM 706 O O . LYS A 1 86 ? -11.898 -11.231 5.712 1.00 96.31 86 LYS A O 1
ATOM 711 N N . ILE A 1 87 ? -11.680 -9.017 5.355 1.00 93.62 87 ILE A N 1
ATOM 712 C CA . ILE A 1 87 ? -11.232 -8.654 6.709 1.00 93.62 87 ILE A CA 1
ATOM 713 C C . ILE A 1 87 ? -9.951 -9.433 7.088 1.00 93.62 87 ILE A C 1
ATOM 715 O O . ILE A 1 87 ? -9.784 -9.914 8.202 1.00 93.62 87 ILE A O 1
ATOM 719 N N . GLU A 1 88 ? -9.028 -9.598 6.135 1.00 95.94 88 GLU A N 1
ATOM 720 C CA . GLU A 1 88 ? -7.774 -10.335 6.370 1.00 95.94 88 GLU A CA 1
ATOM 721 C C . GLU A 1 88 ? -6.712 -9.498 7.098 1.00 95.94 88 GLU A C 1
ATOM 723 O O . GLU A 1 88 ? -5.769 -10.048 7.664 1.00 95.94 88 GLU A O 1
ATOM 728 N N . TYR A 1 89 ? -6.850 -8.172 7.087 1.00 95.88 89 TYR A N 1
ATOM 729 C CA . TYR A 1 89 ? -5.945 -7.269 7.789 1.00 95.88 89 TYR A CA 1
ATOM 730 C C . TYR A 1 89 ? -6.451 -7.014 9.203 1.00 95.88 89 TYR A C 1
ATOM 732 O O . TYR A 1 89 ? -7.530 -6.454 9.387 1.00 95.88 89 TYR A O 1
ATOM 740 N N . ARG A 1 90 ? -5.650 -7.390 10.201 1.00 93.06 90 ARG A N 1
ATOM 741 C CA . ARG A 1 90 ? -5.973 -7.127 11.615 1.00 93.06 90 ARG A CA 1
ATOM 742 C C . ARG A 1 90 ? -5.642 -5.712 12.054 1.00 93.06 90 ARG A C 1
ATOM 744 O O . ARG A 1 90 ? -6.226 -5.205 13.000 1.00 93.06 90 ARG A O 1
ATOM 751 N N . ASN A 1 91 ? -4.665 -5.110 11.391 1.00 94.00 91 ASN A N 1
ATOM 752 C CA . ASN A 1 91 ? -4.238 -3.749 11.642 1.00 94.00 91 ASN A CA 1
ATOM 753 C C . ASN A 1 91 ? -3.751 -3.099 10.352 1.00 94.00 91 ASN A C 1
ATOM 755 O O . ASN A 1 91 ? -3.446 -3.773 9.357 1.00 94.00 91 ASN A O 1
ATOM 759 N N . ARG A 1 92 ? -3.673 -1.774 10.391 1.00 95.50 92 ARG A N 1
ATOM 760 C CA . ARG A 1 92 ? -3.231 -0.942 9.280 1.00 95.50 92 ARG A CA 1
ATOM 761 C C . ARG A 1 92 ? -1.809 -1.264 8.832 1.00 95.50 92 ARG A C 1
ATOM 763 O O . ARG A 1 92 ? -1.513 -1.093 7.656 1.00 95.50 92 ARG A O 1
ATOM 770 N N . GLU A 1 93 ? -0.967 -1.818 9.706 1.00 96.19 93 GLU A N 1
ATOM 771 C CA . GLU A 1 93 ? 0.423 -2.125 9.353 1.00 96.19 93 GLU A CA 1
ATOM 772 C C . GLU A 1 93 ? 0.527 -3.322 8.420 1.00 96.19 93 GLU A C 1
ATOM 774 O O . GLU A 1 93 ? 1.362 -3.331 7.517 1.00 96.19 93 GLU A O 1
ATOM 779 N N . GLN A 1 94 ? -0.370 -4.300 8.558 1.00 97.25 94 GLN A N 1
ATOM 780 C CA . GLN A 1 94 ? -0.478 -5.398 7.597 1.00 97.25 94 GLN A CA 1
ATOM 781 C C . GLN A 1 94 ? -0.964 -4.903 6.227 1.00 97.25 94 GLN A C 1
ATOM 783 O O . GLN A 1 94 ? -0.463 -5.360 5.200 1.00 97.25 94 GLN A O 1
ATOM 788 N N . PHE A 1 95 ? -1.901 -3.950 6.202 1.00 98.12 95 PHE A N 1
ATOM 789 C CA . PHE A 1 95 ? -2.349 -3.308 4.964 1.00 98.12 95 PHE A CA 1
ATOM 790 C C . PHE A 1 95 ? -1.210 -2.508 4.313 1.00 98.12 95 PHE A C 1
ATOM 792 O O . PHE A 1 95 ? -0.890 -2.721 3.142 1.00 98.12 95 PHE A O 1
ATOM 799 N N . ARG A 1 96 ? -0.538 -1.650 5.092 1.00 98.31 96 ARG A N 1
ATOM 800 C CA . ARG A 1 96 ? 0.615 -0.849 4.664 1.00 98.31 96 ARG A CA 1
ATOM 801 C C . ARG A 1 96 ? 1.733 -1.726 4.111 1.00 98.31 96 ARG A C 1
ATOM 803 O O . ARG A 1 96 ? 2.325 -1.393 3.088 1.00 98.31 96 ARG A O 1
ATOM 810 N N . HIS A 1 97 ? 2.020 -2.848 4.769 1.00 98.25 97 HIS A N 1
ATOM 811 C CA . HIS A 1 97 ? 3.052 -3.787 4.339 1.00 98.25 97 HIS A CA 1
ATOM 812 C C . HIS A 1 97 ? 2.791 -4.315 2.921 1.00 98.25 97 HIS A C 1
ATOM 814 O O . HIS A 1 97 ? 3.722 -4.412 2.122 1.00 98.25 97 HIS A O 1
ATOM 820 N N . ASP A 1 98 ? 1.540 -4.611 2.566 1.00 98.50 98 ASP A N 1
ATOM 821 C CA . ASP A 1 98 ? 1.213 -5.065 1.212 1.00 98.50 98 ASP A CA 1
ATOM 822 C C . ASP A 1 98 ? 1.307 -3.935 0.175 1.00 98.50 98 ASP A C 1
ATOM 824 O O . ASP A 1 98 ? 1.753 -4.173 -0.949 1.00 98.50 98 ASP A O 1
ATOM 828 N N . VAL A 1 99 ? 0.976 -2.693 0.545 1.00 98.38 99 VAL A N 1
ATOM 829 C CA . VAL A 1 99 ? 1.229 -1.524 -0.321 1.00 98.38 99 VAL A CA 1
ATOM 830 C C . VAL A 1 99 ? 2.734 -1.331 -0.537 1.00 98.38 99 VAL A C 1
ATOM 832 O O . VAL A 1 99 ? 3.184 -1.135 -1.667 1.00 98.38 99 VAL A O 1
ATOM 835 N N . TRP A 1 100 ? 3.539 -1.478 0.517 1.00 98.31 100 TRP A N 1
ATOM 836 C CA . TRP A 1 100 ? 4.998 -1.468 0.416 1.00 98.31 100 TRP A CA 1
ATOM 837 C C . TRP A 1 100 ? 5.528 -2.614 -0.459 1.00 98.31 100 TRP A C 1
ATOM 839 O O . TRP A 1 100 ? 6.449 -2.408 -1.247 1.00 98.31 100 TRP A O 1
ATOM 849 N N . GLN A 1 101 ? 4.919 -3.802 -0.413 1.00 98.12 101 GLN A N 1
ATOM 850 C CA . GLN A 1 101 ? 5.296 -4.915 -1.287 1.00 98.12 101 GLN A CA 1
ATOM 851 C C . GLN A 1 101 ? 5.092 -4.569 -2.776 1.00 98.12 101 GLN A C 1
ATOM 853 O O . GLN A 1 101 ? 5.915 -4.969 -3.602 1.00 98.12 101 GLN A O 1
ATOM 858 N N . ILE A 1 102 ? 4.059 -3.788 -3.130 1.00 97.81 102 ILE A N 1
ATOM 859 C CA . ILE A 1 102 ? 3.870 -3.263 -4.498 1.00 97.81 102 ILE A CA 1
ATOM 860 C C . ILE A 1 102 ? 5.040 -2.353 -4.886 1.00 97.81 102 ILE A C 1
ATOM 862 O O . ILE A 1 102 ? 5.630 -2.539 -5.952 1.00 97.81 102 ILE A O 1
ATOM 866 N N . GLN A 1 103 ? 5.403 -1.406 -4.016 1.00 98.12 103 GLN A N 1
ATOM 867 C CA . GLN A 1 103 ? 6.534 -0.499 -4.232 1.00 98.12 103 GLN A CA 1
ATOM 868 C C . GLN A 1 103 ? 7.850 -1.271 -4.409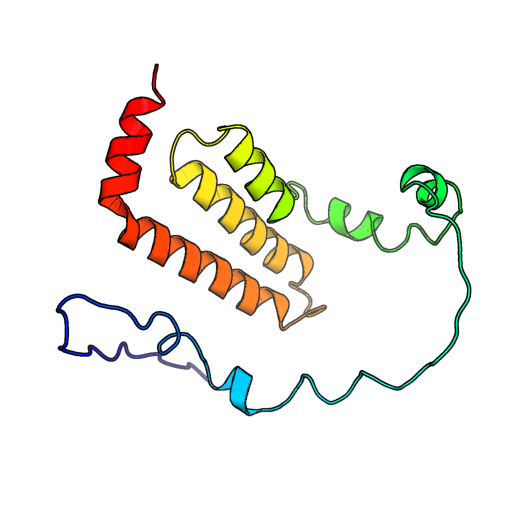 1.00 98.12 103 GLN A C 1
ATOM 870 O O . GLN A 1 103 ? 8.572 -1.063 -5.386 1.00 98.12 103 GLN A O 1
ATOM 875 N N . LEU A 1 104 ? 8.135 -2.225 -3.521 1.00 97.06 104 LEU A N 1
ATOM 876 C CA . LEU A 1 104 ? 9.330 -3.061 -3.594 1.00 97.06 104 LEU A CA 1
ATOM 877 C C . LEU A 1 104 ? 9.394 -3.846 -4.912 1.00 97.06 104 LEU A C 1
ATOM 879 O O . LEU A 1 104 ? 10.432 -3.862 -5.575 1.00 97.06 104 LEU A O 1
ATOM 883 N N . ASN A 1 105 ? 8.284 -4.464 -5.322 1.00 96.44 105 ASN A N 1
ATOM 884 C CA . ASN A 1 105 ? 8.209 -5.224 -6.569 1.00 96.44 105 ASN A CA 1
ATOM 885 C C . ASN A 1 105 ? 8.388 -4.329 -7.800 1.00 96.44 105 ASN A C 1
ATOM 887 O O . ASN A 1 105 ? 9.037 -4.735 -8.768 1.00 96.44 105 ASN A O 1
ATOM 891 N N . ALA A 1 106 ? 7.840 -3.113 -7.760 1.00 95.81 106 ALA A N 1
ATOM 892 C CA . ALA A 1 106 ? 8.002 -2.120 -8.812 1.00 95.81 106 ALA A CA 1
ATOM 893 C C . ALA A 1 106 ? 9.475 -1.736 -8.997 1.00 95.81 106 ALA A C 1
ATOM 895 O O . ALA A 1 106 ? 9.962 -1.745 -10.128 1.00 95.81 106 ALA A O 1
ATOM 896 N N . HIS A 1 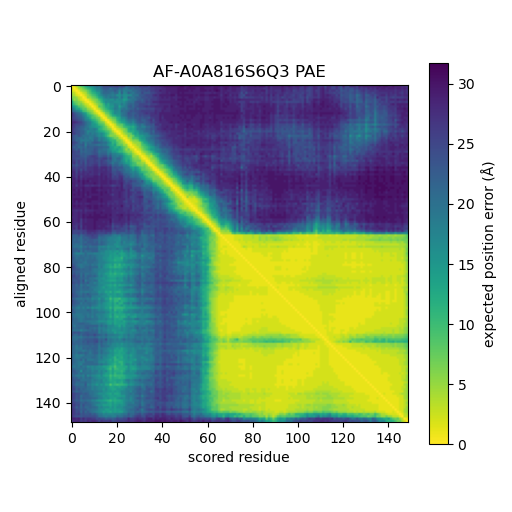107 ? 10.206 -1.470 -7.911 1.00 95.50 107 HIS A N 1
ATOM 897 C CA . HIS A 1 107 ? 11.647 -1.207 -7.981 1.00 95.50 107 HIS A CA 1
ATOM 898 C C . HIS A 1 107 ? 12.436 -2.426 -8.436 1.00 95.50 107 HIS A C 1
ATOM 900 O O . HIS A 1 107 ? 13.263 -2.307 -9.334 1.00 95.50 107 HIS A O 1
ATOM 906 N N . LEU A 1 108 ? 12.153 -3.605 -7.882 1.00 94.56 108 LEU A N 1
ATOM 907 C CA . LEU A 1 108 ? 12.887 -4.826 -8.208 1.00 94.56 108 LEU A CA 1
ATOM 908 C C . LEU A 1 108 ? 12.764 -5.1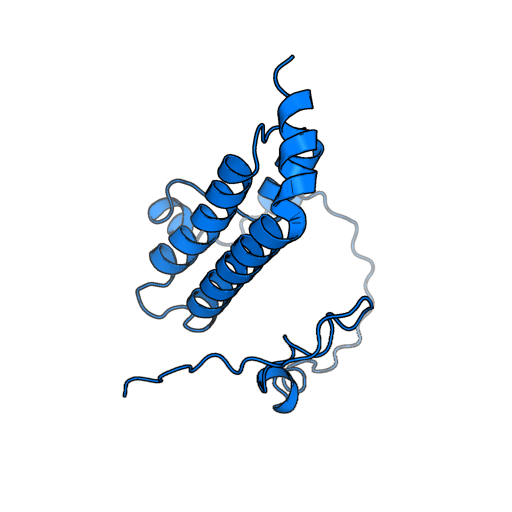98 -9.692 1.00 94.56 108 LEU A C 1
ATOM 910 O O . LEU A 1 108 ? 13.762 -5.508 -10.337 1.00 94.56 108 LEU A O 1
ATOM 914 N N . TYR A 1 109 ? 11.551 -5.151 -10.244 1.00 92.38 109 TYR A N 1
ATOM 915 C CA . TYR A 1 109 ? 11.310 -5.547 -11.631 1.00 92.38 109 TYR A CA 1
ATOM 916 C C . TYR A 1 109 ? 11.797 -4.507 -12.653 1.00 92.38 109 TYR A C 1
ATOM 918 O O . TYR A 1 109 ? 12.202 -4.871 -13.763 1.00 92.38 109 TYR A O 1
ATOM 926 N N . ASN A 1 110 ? 11.766 -3.219 -12.288 1.00 91.69 110 ASN A N 1
ATOM 927 C CA . ASN A 1 110 ? 12.081 -2.107 -13.190 1.00 91.69 110 ASN A CA 1
ATOM 928 C C . ASN A 1 110 ? 13.466 -1.474 -12.946 1.00 91.69 110 ASN A C 1
ATOM 930 O O . ASN A 1 110 ? 13.777 -0.466 -13.577 1.00 91.69 110 ASN A O 1
ATOM 934 N N . ASN A 1 111 ? 14.317 -2.062 -12.095 1.00 90.38 111 ASN A N 1
ATOM 935 C CA . ASN A 1 111 ? 15.634 -1.514 -11.726 1.00 90.38 111 ASN A CA 1
ATOM 936 C C . ASN A 1 111 ? 16.605 -1.296 -12.903 1.00 90.38 111 ASN A C 1
ATOM 938 O O . ASN A 1 111 ? 17.559 -0.533 -12.783 1.00 90.38 111 ASN A O 1
ATOM 942 N N . ASN A 1 112 ? 16.367 -1.944 -14.040 1.00 90.62 112 ASN A N 1
ATOM 943 C CA . ASN A 1 112 ? 17.151 -1.816 -15.265 1.00 90.62 112 ASN A CA 1
ATOM 944 C C . ASN A 1 112 ? 16.626 -0.722 -16.215 1.00 90.62 112 ASN A C 1
ATOM 946 O O . ASN A 1 112 ? 17.054 -0.659 -17.365 1.00 90.62 112 ASN A O 1
ATOM 950 N N . GLY A 1 113 ? 15.674 0.102 -15.769 1.00 85.56 113 GLY A N 1
ATOM 951 C CA . GLY A 1 113 ? 15.127 1.207 -16.555 1.00 85.56 113 GLY A CA 1
ATOM 952 C C . GLY A 1 113 ? 14.066 0.806 -17.584 1.00 85.56 113 GLY A C 1
ATOM 953 O O . GLY A 1 113 ? 13.730 1.630 -18.429 1.00 85.56 113 GLY A O 1
ATOM 954 N N . ARG A 1 114 ? 13.506 -0.416 -17.518 1.00 84.00 114 ARG A N 1
ATOM 955 C CA . ARG A 1 114 ? 12.409 -0.873 -18.406 1.00 84.00 114 ARG A CA 1
ATOM 956 C C . ARG A 1 114 ? 11.242 0.114 -18.459 1.00 84.00 114 ARG A C 1
ATOM 958 O O . ARG A 1 114 ? 10.755 0.425 -19.537 1.00 84.00 114 ARG A O 1
ATOM 965 N N . ASN A 1 115 ? 10.799 0.578 -17.289 1.00 89.25 115 ASN A N 1
ATOM 966 C CA . ASN A 1 115 ? 9.657 1.475 -17.138 1.00 89.25 115 ASN A CA 1
ATOM 967 C C . ASN A 1 115 ? 9.981 2.560 -16.096 1.00 89.25 115 ASN A C 1
ATOM 969 O O . ASN A 1 115 ? 9.588 2.434 -14.933 1.00 89.25 115 ASN A O 1
ATOM 973 N N . PRO A 1 116 ? 10.694 3.632 -16.480 1.00 88.50 116 PRO A N 1
ATOM 974 C CA . PRO A 1 116 ? 11.210 4.618 -15.528 1.00 88.50 116 PRO A CA 1
ATOM 975 C C . PRO A 1 116 ? 10.108 5.390 -14.785 1.00 88.50 116 PRO A C 1
ATOM 977 O O . PRO A 1 116 ? 10.352 5.911 -13.704 1.00 88.50 116 PRO A O 1
ATOM 980 N N . GLY A 1 117 ? 8.885 5.446 -15.327 1.00 92.56 117 GLY A N 1
ATOM 981 C CA . GLY A 1 117 ? 7.741 6.092 -14.673 1.00 92.56 117 GLY A CA 1
ATOM 982 C C . GLY A 1 117 ? 7.062 5.257 -13.581 1.00 92.56 117 GLY A C 1
ATOM 983 O O . GLY A 1 117 ? 6.332 5.815 -12.768 1.00 92.56 117 GLY A O 1
ATOM 984 N N . ILE A 1 118 ? 7.292 3.939 -13.526 1.00 93.38 118 ILE A N 1
ATOM 985 C CA . ILE A 1 118 ? 6.593 3.062 -12.569 1.00 93.38 118 ILE A CA 1
ATOM 986 C C . ILE A 1 118 ? 7.152 3.225 -11.153 1.00 93.38 118 ILE A C 1
ATOM 988 O O . ILE A 1 118 ? 6.382 3.253 -10.199 1.00 93.38 118 ILE A O 1
ATOM 992 N N . GLN A 1 119 ? 8.473 3.348 -11.009 1.00 93.31 119 GLN A N 1
ATOM 993 C CA . GLN A 1 119 ? 9.116 3.478 -9.698 1.00 93.31 119 GLN A CA 1
ATOM 994 C C . GLN A 1 119 ? 8.641 4.734 -8.939 1.00 93.31 119 GLN A C 1
ATOM 996 O O . GLN A 1 119 ? 8.122 4.567 -7.836 1.00 93.31 119 GLN A O 1
ATOM 1001 N N . PRO A 1 120 ? 8.669 5.953 -9.529 1.00 95.69 120 PRO A N 1
ATOM 1002 C CA . PRO A 1 120 ? 8.156 7.148 -8.854 1.00 95.69 120 PRO A CA 1
ATOM 1003 C C . PRO A 1 120 ? 6.662 7.072 -8.533 1.00 95.69 120 PRO A C 1
ATOM 1005 O O . PRO A 1 120 ? 6.228 7.571 -7.501 1.00 95.69 120 PRO A O 1
ATOM 1008 N N . LEU A 1 121 ? 5.862 6.441 -9.398 1.00 96.75 121 LEU A N 1
ATOM 1009 C CA . LEU A 1 121 ? 4.433 6.270 -9.145 1.00 96.75 121 LEU A CA 1
ATOM 1010 C C . LEU A 1 121 ? 4.180 5.334 -7.954 1.00 96.75 121 LEU A C 1
ATOM 1012 O O . LEU A 1 121 ? 3.290 5.585 -7.145 1.00 96.75 121 LEU A O 1
ATOM 1016 N N . ALA A 1 122 ? 4.962 4.261 -7.834 1.00 96.19 122 ALA A N 1
ATOM 1017 C CA . ALA A 1 122 ? 4.860 3.342 -6.709 1.00 96.19 122 ALA A CA 1
ATOM 1018 C C . ALA A 1 122 ? 5.343 3.984 -5.396 1.00 96.19 122 ALA A C 1
ATOM 1020 O O . ALA A 1 122 ? 4.765 3.719 -4.343 1.00 96.19 122 ALA A O 1
ATOM 1021 N N . ASP A 1 123 ? 6.345 4.866 -5.463 1.00 96.31 123 ASP A N 1
ATOM 1022 C CA . ASP A 1 123 ? 6.774 5.685 -4.324 1.00 96.31 123 ASP A CA 1
ATOM 1023 C C . ASP A 1 123 ? 5.644 6.620 -3.861 1.00 96.31 123 ASP A C 1
ATOM 1025 O O . ASP A 1 123 ? 5.308 6.636 -2.678 1.00 96.31 123 ASP A O 1
ATOM 1029 N N . GLN A 1 124 ? 4.986 7.317 -4.797 1.00 97.88 124 GLN A N 1
ATOM 1030 C CA . GLN A 1 124 ? 3.829 8.175 -4.501 1.00 97.88 124 GLN A CA 1
ATOM 1031 C C . GLN A 1 124 ? 2.652 7.393 -3.907 1.00 97.88 124 GLN A C 1
ATOM 1033 O O . GLN A 1 124 ? 1.978 7.884 -3.003 1.00 97.88 124 GLN A O 1
ATOM 1038 N N . LEU A 1 125 ? 2.397 6.174 -4.393 1.00 97.75 125 LEU A N 1
ATOM 1039 C CA . LEU A 1 125 ? 1.356 5.306 -3.841 1.00 97.75 125 LEU A CA 1
ATOM 1040 C C . LEU A 1 125 ? 1.599 5.023 -2.352 1.00 97.75 125 LEU A C 1
ATOM 1042 O O . LEU A 1 125 ? 0.662 5.117 -1.558 1.00 97.75 125 LEU A O 1
ATOM 1046 N N . LEU A 1 126 ? 2.835 4.681 -1.976 1.00 96.69 126 LEU A N 1
ATOM 1047 C CA . LEU A 1 126 ? 3.169 4.409 -0.580 1.00 96.69 126 LEU A CA 1
ATOM 1048 C C . LEU A 1 126 ? 3.136 5.686 0.272 1.00 96.69 126 LEU A C 1
ATOM 1050 O O . LEU A 1 126 ? 2.623 5.645 1.383 1.00 96.69 126 LEU A O 1
ATOM 1054 N N . GLU A 1 127 ? 3.598 6.821 -0.256 1.00 96.00 127 GLU A N 1
ATOM 1055 C CA . GLU A 1 127 ? 3.536 8.112 0.446 1.00 96.00 127 GLU A CA 1
ATOM 1056 C C . GLU A 1 127 ? 2.090 8.531 0.758 1.00 96.00 127 GLU A C 1
ATOM 1058 O O . GLU A 1 127 ? 1.776 8.907 1.888 1.00 96.00 127 GLU A O 1
ATOM 1063 N N . ILE A 1 128 ? 1.183 8.417 -0.218 1.00 97.81 128 ILE A N 1
ATOM 1064 C CA . ILE A 1 128 ? -0.245 8.703 -0.015 1.00 97.81 128 ILE A CA 1
ATOM 1065 C C . ILE A 1 128 ? -0.851 7.718 0.988 1.00 97.81 128 ILE A C 1
ATOM 1067 O O . ILE A 1 128 ? -1.662 8.118 1.821 1.00 97.81 128 ILE A O 1
ATOM 1071 N N . CYS A 1 129 ? -0.465 6.441 0.925 1.00 98.06 129 CYS A N 1
ATOM 1072 C CA . CYS A 1 129 ? -0.900 5.444 1.898 1.00 98.06 129 CYS A CA 1
ATOM 1073 C C . CYS A 1 129 ? -0.491 5.847 3.319 1.00 98.06 129 CYS A C 1
ATOM 1075 O O . CYS A 1 129 ? -1.349 5.895 4.195 1.00 98.06 129 CYS A O 1
ATOM 1077 N N . ASP A 1 130 ? 0.781 6.181 3.535 1.00 96.06 130 ASP A N 1
ATOM 1078 C CA . ASP A 1 130 ? 1.309 6.574 4.845 1.00 96.06 130 ASP A CA 1
ATOM 1079 C C . ASP A 1 130 ? 0.590 7.812 5.390 1.00 96.06 130 ASP A C 1
ATOM 1081 O O . ASP A 1 130 ? 0.117 7.797 6.527 1.00 96.06 130 ASP A O 1
ATOM 1085 N N . TYR A 1 131 ? 0.406 8.833 4.547 1.00 96.75 131 TYR A N 1
ATOM 1086 C CA . TYR A 1 131 ? -0.342 10.037 4.908 1.00 96.75 131 TYR A CA 1
ATOM 1087 C C . TYR A 1 131 ? -1.781 9.725 5.344 1.00 96.75 131 TYR A C 1
ATOM 1089 O O . TYR A 1 131 ? -2.244 10.230 6.365 1.00 96.75 131 TYR A O 1
ATOM 1097 N N . LEU A 1 132 ? -2.502 8.884 4.596 1.00 97.38 132 LEU A N 1
ATOM 1098 C CA . LEU A 1 132 ? -3.886 8.539 4.932 1.00 97.38 132 LEU A CA 1
ATOM 1099 C C . LEU A 1 132 ? -3.970 7.674 6.197 1.00 97.38 132 LEU A C 1
ATOM 1101 O O . LEU A 1 132 ? -4.882 7.855 6.999 1.00 97.38 132 LEU A O 1
ATOM 1105 N N . LEU A 1 133 ? -3.034 6.747 6.406 1.00 95.75 133 LEU A N 1
ATOM 1106 C CA . LEU A 1 133 ? -3.008 5.932 7.623 1.00 95.75 133 LEU A CA 1
ATOM 1107 C C . LEU A 1 133 ? -2.753 6.769 8.884 1.00 95.75 133 LEU A C 1
ATOM 1109 O O . LEU A 1 133 ? -3.282 6.434 9.948 1.00 95.75 133 LEU A O 1
ATOM 1113 N N . GLU A 1 134 ? -1.981 7.850 8.757 1.00 94.88 134 GLU A N 1
ATOM 1114 C CA . GLU A 1 134 ? -1.763 8.834 9.819 1.00 94.88 134 GLU A CA 1
ATOM 1115 C C . GLU A 1 134 ? -2.998 9.727 10.031 1.00 94.88 134 GLU A C 1
ATOM 1117 O O . GLU A 1 134 ? -3.469 9.851 11.161 1.00 94.88 134 GLU A O 1
ATOM 1122 N N . ASP A 1 135 ? -3.580 10.284 8.961 1.00 96.81 135 ASP A N 1
ATOM 1123 C CA . ASP A 1 135 ? -4.747 11.187 9.031 1.00 96.81 135 ASP A CA 1
ATOM 1124 C C . ASP A 1 135 ? -5.991 10.492 9.622 1.00 96.81 135 ASP A C 1
ATOM 1126 O O . ASP A 1 135 ? -6.741 11.083 10.400 1.00 96.81 135 ASP A O 1
ATOM 1130 N N . TYR A 1 136 ? -6.177 9.199 9.328 1.00 96.12 136 TYR A N 1
ATOM 1131 C CA . TYR A 1 136 ? -7.236 8.361 9.910 1.00 96.12 136 TYR A CA 1
ATOM 1132 C C . TYR A 1 136 ? -6.791 7.600 11.173 1.00 96.12 136 TYR A C 1
ATOM 1134 O O . TYR A 1 136 ? -7.473 6.669 11.615 1.00 96.12 136 TYR A O 1
ATOM 1142 N N . GLY A 1 137 ? -5.677 8.028 11.776 1.00 94.50 137 GLY A N 1
ATOM 1143 C CA . GLY A 1 137 ? -4.986 7.434 12.915 1.00 94.50 137 GLY A CA 1
ATOM 1144 C C . GLY A 1 137 ? -5.898 6.874 14.010 1.00 94.50 137 GLY A C 1
ATOM 1145 O O . GLY A 1 137 ? -5.904 5.668 14.288 1.00 94.50 137 GLY A O 1
ATOM 1146 N N . ASP A 1 138 ? -6.689 7.769 14.597 1.00 95.19 138 ASP A N 1
ATOM 1147 C CA . ASP A 1 138 ? -7.559 7.489 15.742 1.00 95.19 138 ASP A CA 1
ATOM 1148 C C . ASP A 1 138 ? -8.729 6.567 15.374 1.00 95.19 138 ASP A C 1
ATOM 1150 O O . ASP A 1 138 ? -9.055 5.635 16.108 1.00 95.19 138 ASP A O 1
ATOM 1154 N N . GLN A 1 139 ? -9.347 6.784 14.208 1.00 95.75 139 GLN A N 1
ATOM 1155 C CA . GLN A 1 139 ? -10.498 5.993 13.751 1.00 95.75 139 GLN A CA 1
ATOM 1156 C C . GLN A 1 139 ? -10.102 4.540 13.502 1.00 95.75 139 GLN A C 1
ATOM 1158 O O . GLN A 1 139 ? -10.813 3.613 13.895 1.00 95.75 139 GLN A O 1
ATOM 1163 N N . LEU A 1 140 ? -8.944 4.349 12.872 1.00 94.56 140 LEU A N 1
ATOM 1164 C CA . LEU A 1 140 ? -8.373 3.031 12.656 1.00 94.56 140 LEU A CA 1
ATOM 1165 C C . LEU A 1 140 ? -8.012 2.368 13.991 1.00 94.56 140 LEU A C 1
ATOM 1167 O O . LEU A 1 140 ? -8.251 1.176 14.139 1.00 94.56 140 LEU A O 1
ATOM 1171 N N . ALA A 1 141 ? -7.524 3.122 14.984 1.00 93.75 141 ALA A N 1
ATOM 1172 C CA . ALA A 1 141 ? -7.106 2.552 16.268 1.00 93.75 141 ALA A CA 1
ATOM 1173 C C . ALA A 1 141 ? -8.304 2.000 17.050 1.00 93.75 141 ALA A C 1
ATOM 1175 O O . ALA A 1 141 ? -8.228 0.919 17.632 1.00 93.75 141 ALA A O 1
ATOM 1176 N N . GLU A 1 142 ? -9.433 2.711 17.030 1.00 94.19 142 GLU A N 1
ATOM 1177 C CA . GLU A 1 142 ? -10.676 2.212 17.622 1.00 94.19 142 GLU A CA 1
ATOM 1178 C C . GLU A 1 142 ? -11.237 1.001 16.865 1.00 94.19 142 GLU A C 1
ATOM 1180 O O . GLU A 1 142 ? -11.696 0.046 17.493 1.00 94.19 142 GLU A O 1
ATOM 1185 N N . ALA A 1 143 ? -11.164 0.996 15.530 1.00 91.06 143 ALA A N 1
ATOM 1186 C CA . ALA A 1 143 ? -11.605 -0.143 14.727 1.00 91.06 143 ALA A CA 1
ATOM 1187 C C . ALA A 1 143 ? -10.748 -1.402 14.972 1.00 91.06 143 ALA A C 1
ATOM 1189 O O . ALA A 1 143 ? -11.288 -2.502 15.098 1.00 91.06 143 ALA A O 1
ATOM 1190 N N . GLU A 1 144 ? -9.428 -1.244 15.097 1.00 93.50 144 GLU A N 1
ATOM 1191 C CA . GLU A 1 144 ? -8.464 -2.327 15.338 1.00 93.50 144 GLU A CA 1
ATOM 1192 C C . GLU A 1 144 ? -8.706 -3.040 16.674 1.00 93.50 144 GLU A C 1
ATOM 1194 O O . GLU A 1 144 ? -8.639 -4.269 16.736 1.00 93.50 144 GLU A O 1
ATOM 1199 N N . LYS A 1 145 ? -9.093 -2.305 17.727 1.00 91.69 145 LYS A N 1
ATOM 1200 C CA . LYS A 1 145 ? -9.476 -2.894 19.027 1.00 91.69 145 LYS A CA 1
ATOM 1201 C C . LYS A 1 145 ? -10.651 -3.872 18.918 1.00 91.69 145 LYS A C 1
ATOM 1203 O O . LYS A 1 145 ? -10.795 -4.753 19.762 1.00 91.69 145 LYS A O 1
ATOM 1208 N N . GLY A 1 146 ? -11.515 -3.703 17.915 1.00 85.38 146 GLY A N 1
ATOM 1209 C CA . GLY A 1 146 ? -12.687 -4.549 17.695 1.00 85.38 146 GLY A CA 1
ATOM 1210 C C . GLY A 1 146 ? -12.395 -5.876 16.988 1.00 85.38 146 GLY A C 1
ATOM 1211 O O . GLY A 1 146 ? -13.246 -6.761 17.025 1.00 85.38 146 GLY A O 1
ATOM 1212 N N . ILE A 1 147 ? -11.225 -6.017 16.357 1.00 82.31 147 ILE A N 1
ATOM 1213 C CA . ILE A 1 147 ? -10.873 -7.175 15.517 1.00 82.31 147 ILE A CA 1
ATOM 1214 C C . ILE A 1 147 ? -10.219 -8.307 16.334 1.00 82.31 147 ILE A C 1
ATOM 1216 O O . ILE A 1 147 ? -10.215 -9.454 15.898 1.00 82.31 147 ILE A O 1
ATOM 1220 N N . ASP A 1 148 ? -9.716 -8.022 17.538 1.00 64.69 148 ASP A N 1
ATOM 1221 C CA . ASP A 1 148 ? -8.998 -8.985 18.391 1.00 64.69 148 ASP A CA 1
ATOM 1222 C C . ASP A 1 148 ? -9.934 -9.887 19.237 1.00 64.69 148 ASP A C 1
ATOM 1224 O O . ASP A 1 148 ? -9.668 -10.156 20.409 1.00 64.69 148 ASP A O 1
ATOM 1228 N N . ARG A 1 149 ? -11.070 -10.324 18.668 1.00 54.88 149 ARG A N 1
ATOM 1229 C CA . ARG A 1 149 ? -12.069 -11.189 19.330 1.00 54.88 149 ARG A CA 1
ATOM 1230 C C . ARG A 1 149 ? -12.325 -12.492 18.587 1.00 54.88 149 ARG A C 1
ATOM 1232 O O . ARG A 1 149 ? -12.428 -12.454 17.342 1.00 54.88 149 ARG A O 1
#

Sequence (149 aa):
MKVKFSPVRNNNDRRGRNVRSRYVSDFEINGWASKHLGNHSGHTKTQRRSVRALLETGFEEGCSRLYFDIVKRPMDLSTIRDKVRKIEYRNREQFRHDVWQIQLNAHLYNNNGRNPGIQPLADQLLEICDYLLEDYGDQLAEAEKGIDR

Solvent-accessible surface area (backbone atoms only — not comparable to full-atom values): 9827 Å² total; per-residue (Å²): 136,86,86,82,84,79,88,82,84,76,95,72,90,76,90,79,88,67,83,76,70,83,73,67,53,78,75,75,77,66,65,80,84,77,80,76,86,75,90,79,93,76,94,73,94,72,79,89,68,53,76,71,64,60,70,71,53,91,68,76,7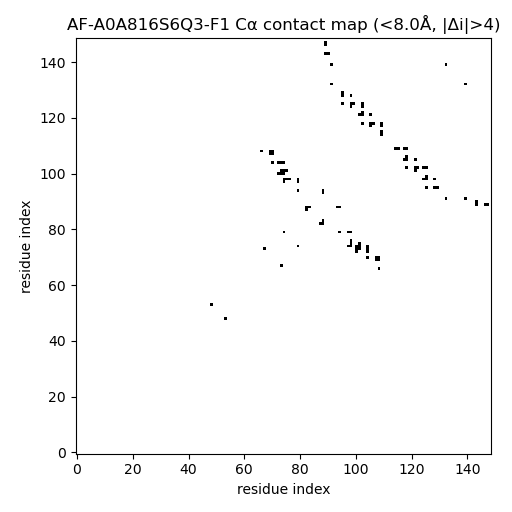7,69,71,66,55,63,48,60,74,70,42,86,68,85,56,51,71,68,58,52,52,52,37,57,77,67,64,68,53,68,43,70,64,60,49,49,48,49,49,46,38,34,31,52,44,39,41,68,75,29,71,86,57,80,47,69,69,50,42,60,51,32,51,49,53,42,52,54,48,54,52,50,57,56,76,44,38,69,65,51,52,61,53,35,69,67,61,83,115

Foldseek 3Di:
DDDDDDDDDDPDDDDDDDPPPPPPDCVVVDDPPPDPPDDDDDDDDDDPDDPVNVVPPDDDPPPVVLLCVFQVDDADPVNLVVCVVVVVDLALVVSLVRLVSLLVSQCRSCVVPPDVVSNVVSVVSSVVSVVVCVVCVVVRVVVSVVSPD

Radius of gyration: 21.04 Å; Cα contacts (8 Å, |Δi|>4): 58; chains: 1; bounding box: 42×51×56 Å

Secondary structure (DSSP, 8-state):
---PPPP------SS---TTSSS--TTTTT-GGGSS--------------HHHHHSS---THHHHHHHHH-SS---HHHHHHHHHTT--SSHHHHHHHHHHHHHHHHHHHTTSSSTTHHHHHHHHHHHHHHHHHHTHHHHHHHHHTT--

InterPro domains:
  IPR001487 Bromodomain [PF00439] (66-114)
  IPR001487 Bromodomain [PR00503] (64-80)
  IPR001487 Bromodomain [PR00503] (80-98)
  IPR001487 Bromodomain [PR00503] (98-117)
  IPR001487 Bromodomain [PS50014] (67-117)
  IPR001487 Bromodomain [SM00297] (37-138)
  IPR036427 Bromodomain-like superfamily [G3DSA:1.20.920.10] (62-149)
  IPR036427 Bromodomain-like superfamily [SSF47370] (67-142)
  IPR040240 Transcription initiation factor TFIID subunit 1 [PTHR13900] (67-148)

Mean predicted aligned error: 16.05 Å

Organism: Brassica napus (NCBI:txid3708)

Nearest PDB structures (foldseek):
  7jtc-assembly1_A  TM=8.804E-01  e=3.363E-04  Homo sapiens
  7lb3-assembly1_A  TM=8.876E-01  e=4.218E-04  Homo sapiens
  4yyn-assembly1_B  TM=8.888E-01  e=4.999E-04  Homo sapiens
  6df4-assembly1_A  TM=8.717E-01  e=4.463E-04  Oryctolagus cuniculus
  6df7-assembly2_B  TM=8.875E-01  e=8.808E-04  Oryctolagus cuniculus

pLDDT: mean 71.13, std 26.53, range [28.3, 98.5]